Protein AF-A0A350P572-F1 (afdb_monomer_lite)

Structure (mmCIF, N/CA/C/O backbone):
data_AF-A0A350P572-F1
#
_entry.id   AF-A0A350P572-F1
#
loop_
_atom_site.group_PDB
_atom_site.id
_atom_site.type_symbol
_atom_site.label_atom_id
_atom_site.label_alt_id
_atom_site.label_comp_id
_atom_site.label_asym_id
_atom_site.label_entity_id
_atom_site.label_seq_id
_atom_site.pdbx_PDB_ins_code
_atom_site.Cartn_x
_atom_site.Cartn_y
_atom_site.Cartn_z
_atom_site.occupancy
_atom_site.B_iso_or_equiv
_atom_site.auth_seq_id
_atom_site.auth_comp_id
_atom_site.auth_asym_id
_atom_site.auth_atom_id
_atom_site.pdbx_PDB_model_num
ATOM 1 N N . LYS A 1 1 ? 19.327 -10.310 -10.849 1.00 63.66 1 LYS A N 1
ATOM 2 C CA . LYS A 1 1 ? 18.518 -9.288 -11.547 1.00 63.66 1 LYS A CA 1
ATOM 3 C C . LYS A 1 1 ? 19.447 -8.202 -12.067 1.00 63.66 1 LYS A C 1
ATOM 5 O O . LYS A 1 1 ? 20.469 -7.978 -11.425 1.00 63.66 1 LYS A O 1
ATOM 10 N N . THR A 1 2 ? 19.149 -7.600 -13.216 1.00 81.62 2 THR A N 1
ATOM 11 C CA . THR A 1 2 ? 20.038 -6.652 -13.920 1.00 81.62 2 THR A CA 1
ATOM 12 C C . THR A 1 2 ? 19.463 -5.232 -13.947 1.00 81.62 2 THR A C 1
ATOM 14 O O . THR A 1 2 ? 18.256 -5.050 -13.807 1.00 81.62 2 THR A O 1
ATOM 17 N N . ILE A 1 3 ? 20.316 -4.228 -14.179 1.00 83.69 3 ILE A N 1
ATOM 18 C CA . ILE A 1 3 ? 19.910 -2.818 -14.359 1.00 83.69 3 ILE A CA 1
ATOM 19 C C . ILE A 1 3 ? 18.863 -2.681 -15.480 1.00 83.69 3 ILE A C 1
ATOM 21 O O . ILE A 1 3 ? 17.874 -1.977 -15.323 1.00 83.69 3 ILE A O 1
ATOM 25 N N . TRP A 1 4 ? 19.006 -3.446 -16.565 1.00 87.56 4 TRP A N 1
ATOM 26 C CA . TRP A 1 4 ? 18.039 -3.479 -17.668 1.00 87.56 4 TRP A CA 1
ATOM 27 C C . TRP A 1 4 ? 16.635 -3.937 -17.249 1.00 87.56 4 TRP A C 1
ATOM 29 O O . TRP A 1 4 ? 15.633 -3.500 -17.816 1.00 87.56 4 TRP A O 1
ATOM 39 N N . GLU A 1 5 ? 16.533 -4.844 -16.274 1.00 90.25 5 GLU A N 1
ATOM 40 C CA . GLU A 1 5 ? 15.234 -5.267 -15.745 1.00 90.25 5 GLU A CA 1
ATOM 41 C C . GLU A 1 5 ? 14.584 -4.172 -14.903 1.00 90.25 5 GLU A C 1
ATOM 43 O O . GLU A 1 5 ? 13.375 -3.962 -15.006 1.00 90.25 5 GLU A O 1
ATOM 48 N N . GLU A 1 6 ? 15.385 -3.455 -14.118 1.00 89.44 6 GLU A N 1
ATOM 49 C CA . GLU A 1 6 ? 14.930 -2.306 -13.342 1.00 89.44 6 GLU A CA 1
ATOM 50 C C . GLU A 1 6 ? 14.457 -1.167 -14.260 1.00 89.44 6 GLU A C 1
ATOM 52 O O . GLU A 1 6 ? 13.348 -0.662 -14.085 1.00 89.44 6 GLU A O 1
ATOM 57 N N . GLU A 1 7 ? 15.218 -0.825 -15.302 1.00 92.12 7 GLU A N 1
ATOM 58 C CA . GLU A 1 7 ? 14.829 0.193 -16.288 1.00 92.12 7 GLU A CA 1
ATOM 59 C C . GLU A 1 7 ? 13.530 -0.166 -17.016 1.00 92.12 7 GLU A C 1
ATOM 61 O O . GLU A 1 7 ? 12.630 0.668 -17.146 1.00 92.12 7 GLU A O 1
ATOM 66 N N . ALA A 1 8 ? 13.390 -1.421 -17.451 1.00 94.38 8 ALA A N 1
ATOM 67 C CA . ALA A 1 8 ? 12.166 -1.895 -18.088 1.00 94.38 8 ALA A CA 1
ATOM 68 C C . ALA A 1 8 ? 10.963 -1.848 -17.129 1.00 94.38 8 ALA A C 1
ATOM 70 O O . ALA A 1 8 ? 9.860 -1.490 -17.547 1.00 94.38 8 ALA A O 1
ATOM 71 N N . SER A 1 9 ? 11.163 -2.166 -15.844 1.00 94.81 9 SER A N 1
ATOM 72 C CA . SER A 1 9 ? 10.129 -2.001 -14.816 1.00 94.81 9 SER A CA 1
ATOM 73 C C . SER A 1 9 ? 9.715 -0.535 -14.683 1.00 94.81 9 SER A C 1
ATOM 75 O O . SER A 1 9 ? 8.524 -0.236 -14.764 1.00 94.81 9 SER A O 1
ATOM 77 N N . VAL A 1 10 ? 10.673 0.391 -14.575 1.00 94.38 10 VAL A N 1
ATOM 78 C CA . VAL A 1 10 ? 10.396 1.835 -14.488 1.00 94.38 10 VAL A CA 1
ATOM 79 C C . VAL A 1 10 ? 9.653 2.336 -15.731 1.00 94.38 10 VAL A C 1
ATOM 81 O O . VAL A 1 10 ? 8.707 3.118 -15.612 1.00 94.38 10 VAL A O 1
ATOM 84 N N . ALA A 1 11 ? 10.022 1.871 -16.926 1.00 96.31 11 ALA A N 1
ATOM 85 C CA . ALA A 1 11 ? 9.324 2.223 -18.159 1.00 96.31 11 ALA A CA 1
ATOM 86 C C . ALA A 1 11 ? 7.861 1.749 -18.143 1.00 96.31 11 ALA A C 1
ATOM 88 O O . ALA A 1 11 ? 6.957 2.538 -18.427 1.00 96.31 11 ALA A O 1
ATOM 89 N N . TYR A 1 12 ? 7.602 0.496 -17.751 1.00 98.12 12 TYR A N 1
ATOM 90 C CA . TYR A 1 12 ? 6.236 -0.013 -17.617 1.00 98.12 12 TYR A CA 1
ATOM 91 C C . TYR A 1 12 ? 5.424 0.744 -16.564 1.00 98.12 12 TYR A C 1
ATOM 93 O O . TYR A 1 12 ? 4.271 1.080 -16.830 1.00 98.12 12 TYR A O 1
ATOM 101 N N . LEU A 1 13 ? 6.024 1.077 -15.418 1.00 97.81 13 LEU A N 1
ATOM 102 C CA . LEU A 1 13 ? 5.382 1.888 -14.384 1.00 97.81 13 LEU A CA 1
ATOM 103 C C . LEU A 1 13 ? 4.954 3.261 -14.922 1.00 97.81 13 LEU A C 1
ATOM 105 O O . LEU A 1 13 ? 3.828 3.699 -14.692 1.00 97.81 13 LEU A O 1
ATOM 109 N N . ARG A 1 14 ? 5.821 3.933 -15.689 1.00 97.56 14 ARG A N 1
ATOM 110 C CA . ARG A 1 14 ? 5.496 5.230 -16.305 1.00 97.56 14 ARG A CA 1
ATOM 111 C C . ARG A 1 14 ? 4.334 5.116 -17.288 1.00 97.56 14 ARG A C 1
ATOM 113 O O . ARG A 1 14 ? 3.427 5.942 -17.248 1.00 97.56 14 ARG A O 1
ATOM 120 N N . VAL A 1 15 ? 4.323 4.079 -18.127 1.00 98.50 15 VAL A N 1
ATOM 121 C CA . VAL A 1 15 ? 3.204 3.819 -19.048 1.00 98.50 15 VAL A CA 1
ATOM 122 C C . VAL A 1 15 ? 1.904 3.572 -18.277 1.00 98.50 15 VAL A C 1
ATOM 124 O O . VAL A 1 15 ? 0.868 4.128 -18.641 1.00 98.50 15 VAL A O 1
ATOM 127 N N . ALA A 1 16 ? 1.953 2.798 -17.191 1.00 98.50 16 ALA A N 1
ATOM 128 C CA . ALA A 1 16 ? 0.794 2.553 -16.339 1.00 98.50 16 ALA A CA 1
ATOM 129 C C . ALA A 1 16 ? 0.226 3.859 -15.760 1.00 98.50 16 ALA A C 1
ATOM 131 O O . ALA A 1 16 ? -0.967 4.126 -15.902 1.00 98.50 16 ALA A O 1
ATOM 132 N N . ARG A 1 17 ? 1.090 4.720 -15.206 1.00 98.25 17 ARG A N 1
ATOM 133 C CA . ARG A 1 17 ? 0.708 6.031 -14.654 1.00 98.25 17 ARG A CA 1
ATOM 134 C C . ARG A 1 17 ? 0.105 6.972 -15.703 1.00 98.25 17 ARG A C 1
ATOM 136 O O . ARG A 1 17 ? -0.838 7.695 -15.391 1.00 98.25 17 ARG A O 1
ATOM 143 N N . ILE A 1 18 ? 0.588 6.938 -16.950 1.00 98.56 18 ILE A N 1
ATOM 144 C CA . ILE A 1 18 ? -0.001 7.704 -18.065 1.00 98.56 18 ILE A CA 1
ATOM 145 C C . ILE A 1 18 ? -1.416 7.206 -18.387 1.00 98.56 18 ILE A C 1
ATOM 147 O O . ILE A 1 18 ? -2.332 8.010 -18.531 1.00 98.56 18 ILE A O 1
ATOM 151 N N . TYR A 1 19 ? -1.634 5.892 -18.471 1.00 98.62 19 TYR A N 1
ATOM 152 C CA . TYR A 1 19 ? -2.986 5.369 -18.686 1.00 98.62 19 TYR A CA 1
ATOM 153 C C . TYR A 1 19 ? -3.920 5.676 -17.509 1.00 98.62 19 TYR A C 1
ATOM 155 O O . TYR A 1 19 ? -5.077 6.041 -17.722 1.00 98.62 19 TYR A O 1
ATOM 163 N N . ALA A 1 20 ? -3.416 5.600 -16.275 1.00 97.81 20 ALA A N 1
ATOM 164 C CA . ALA A 1 20 ? -4.178 5.950 -15.082 1.00 97.81 20 ALA A CA 1
ATOM 165 C C . ALA A 1 20 ? -4.595 7.432 -15.078 1.00 97.81 20 ALA A C 1
ATOM 167 O O . ALA A 1 20 ? -5.748 7.736 -14.770 1.00 97.81 20 ALA A O 1
ATOM 168 N N . SER A 1 21 ? -3.714 8.355 -15.487 1.00 97.19 21 SER A N 1
ATOM 169 C CA . SER A 1 21 ? -4.049 9.787 -15.579 1.00 97.19 21 SER A CA 1
ATOM 170 C C . SER A 1 21 ? -5.099 10.089 -16.655 1.00 97.19 21 SER A C 1
ATOM 172 O O . SER A 1 21 ? -5.878 11.031 -16.518 1.00 97.19 21 SER A O 1
ATOM 174 N N . GLN A 1 22 ? -5.194 9.237 -17.678 1.00 97.69 22 GLN A N 1
ATOM 175 C CA . GLN A 1 22 ? -6.246 9.258 -18.699 1.00 97.69 22 GLN A CA 1
ATOM 176 C C . GLN A 1 22 ? -7.540 8.555 -18.257 1.00 97.69 22 GLN A C 1
ATOM 178 O O . GLN A 1 22 ? -8.448 8.381 -19.069 1.00 97.69 22 GLN A O 1
ATOM 183 N N . LYS A 1 23 ? -7.634 8.125 -16.990 1.00 95.75 23 LYS A N 1
ATOM 184 C CA . LYS A 1 23 ? -8.745 7.325 -16.446 1.00 95.75 23 LYS A CA 1
ATOM 185 C C . LYS A 1 23 ? -8.954 5.987 -17.172 1.00 95.75 23 LYS A C 1
ATOM 187 O O . LYS A 1 23 ? -10.031 5.406 -17.096 1.00 95.75 23 LYS A O 1
ATOM 192 N N . ASN A 1 24 ? -7.929 5.474 -17.856 1.00 96.81 24 ASN A N 1
ATOM 193 C CA . ASN A 1 24 ? -7.958 4.175 -18.522 1.00 96.81 24 ASN A CA 1
ATOM 194 C C . ASN A 1 24 ? -7.317 3.115 -17.620 1.00 96.81 24 ASN A C 1
ATOM 196 O O . ASN A 1 24 ? -6.168 2.708 -17.822 1.00 96.81 24 ASN A O 1
ATOM 200 N N . PHE A 1 25 ? -8.047 2.711 -16.580 1.00 95.38 25 PHE A N 1
ATOM 201 C CA . PHE A 1 25 ? -7.476 1.836 -15.563 1.00 95.38 25 PHE A CA 1
ATOM 202 C C . PHE A 1 25 ? -7.227 0.408 -16.064 1.00 95.38 25 PHE A C 1
ATOM 204 O O . PHE A 1 25 ? -6.222 -0.177 -15.684 1.00 95.38 25 PHE A O 1
ATOM 211 N N . ASP A 1 26 ? -8.026 -0.119 -16.993 1.00 95.50 26 ASP A N 1
ATOM 212 C CA . ASP A 1 26 ? -7.815 -1.467 -17.550 1.00 95.50 26 ASP A CA 1
ATOM 213 C C . ASP A 1 26 ? -6.433 -1.610 -18.208 1.00 95.50 26 ASP A C 1
ATOM 215 O O . ASP A 1 26 ? -5.688 -2.576 -17.984 1.00 95.50 26 ASP A O 1
ATOM 219 N N . LYS A 1 27 ? -6.038 -0.598 -18.993 1.00 97.56 27 LYS A N 1
ATOM 220 C CA . LYS A 1 27 ? -4.688 -0.547 -19.561 1.00 97.56 27 LYS A CA 1
ATOM 221 C C . LYS A 1 27 ? -3.645 -0.293 -18.480 1.00 97.56 27 LYS A C 1
ATOM 223 O O . LYS A 1 27 ? -2.606 -0.952 -18.497 1.00 97.56 27 LYS A O 1
ATOM 228 N N . ALA A 1 28 ? -3.906 0.616 -17.540 1.00 98.38 28 ALA A N 1
ATOM 229 C CA . ALA A 1 28 ? -2.977 0.896 -16.447 1.00 98.38 28 ALA A CA 1
ATOM 230 C C . ALA A 1 28 ? -2.650 -0.373 -15.644 1.00 98.38 28 ALA A C 1
ATOM 232 O O . ALA A 1 28 ? -1.477 -0.703 -15.482 1.00 98.38 28 ALA A O 1
ATOM 233 N N . LEU A 1 29 ? -3.671 -1.138 -15.248 1.00 98.12 29 LEU A N 1
ATOM 234 C CA . LEU A 1 29 ? -3.575 -2.404 -14.524 1.00 98.12 29 LEU A CA 1
ATOM 235 C C . LEU A 1 29 ? -2.660 -3.399 -15.243 1.00 98.12 29 LEU A C 1
ATOM 237 O O . LEU A 1 29 ? -1.759 -3.973 -14.631 1.00 98.12 29 LEU A O 1
ATOM 241 N N . THR A 1 30 ? -2.828 -3.545 -16.561 1.00 98.31 30 THR A N 1
ATOM 242 C CA . THR A 1 30 ? -1.966 -4.408 -17.382 1.00 98.31 30 THR A CA 1
ATOM 243 C C . THR A 1 30 ? -0.493 -4.007 -17.263 1.00 98.31 30 THR A C 1
ATOM 245 O O . THR A 1 30 ? 0.383 -4.860 -17.107 1.00 98.31 30 THR A O 1
ATOM 248 N N . TYR A 1 31 ? -0.193 -2.710 -17.332 1.00 98.56 31 TYR A N 1
ATOM 249 C CA . TYR A 1 31 ? 1.182 -2.217 -17.268 1.00 98.56 31 TYR A CA 1
ATOM 250 C C . TYR A 1 31 ? 1.762 -2.201 -15.849 1.00 98.56 31 TYR A C 1
ATOM 252 O O . TYR A 1 31 ? 2.957 -2.459 -15.696 1.00 98.56 31 TYR A O 1
ATOM 260 N N . TYR A 1 32 ? 0.940 -2.006 -14.815 1.00 98.56 32 TYR A N 1
ATOM 261 C CA . TYR A 1 32 ? 1.363 -2.176 -13.425 1.00 98.56 32 TYR A CA 1
ATOM 262 C C . TYR A 1 32 ? 1.849 -3.605 -13.169 1.00 98.56 32 TYR A C 1
ATOM 264 O O . TYR A 1 32 ? 2.960 -3.796 -12.670 1.00 98.56 32 TYR A O 1
ATOM 272 N N . TRP A 1 33 ? 1.095 -4.614 -13.613 1.00 98.31 33 TRP A N 1
ATOM 273 C CA . TRP A 1 33 ? 1.527 -6.008 -13.494 1.00 98.31 33 TRP A CA 1
ATOM 274 C C . TRP A 1 33 ? 2.747 -6.333 -14.356 1.00 98.31 33 TRP A C 1
ATOM 276 O O . TRP A 1 33 ? 3.631 -7.054 -13.898 1.00 98.31 33 TRP A O 1
ATOM 286 N N . LYS A 1 34 ? 2.871 -5.763 -15.566 1.00 98.25 34 LYS A N 1
ATOM 287 C CA . LYS A 1 34 ? 4.110 -5.887 -16.361 1.00 98.25 34 LYS A CA 1
ATOM 288 C C . LYS A 1 34 ? 5.322 -5.310 -15.629 1.00 98.25 34 LYS A C 1
ATOM 290 O O . LYS A 1 34 ? 6.378 -5.934 -15.655 1.00 98.25 34 LYS A O 1
ATOM 295 N N . SER A 1 35 ? 5.173 -4.161 -14.966 1.00 97.06 35 SER A N 1
ATOM 296 C CA . SER A 1 35 ? 6.237 -3.568 -14.150 1.00 97.06 35 SER A CA 1
ATOM 297 C C . SER A 1 35 ? 6.635 -4.497 -13.007 1.00 97.06 35 SER A C 1
ATOM 299 O O . SER A 1 35 ? 7.804 -4.867 -12.901 1.00 97.06 35 SER A O 1
ATOM 301 N N . TYR A 1 36 ? 5.665 -4.922 -12.192 1.00 96.38 36 TYR A N 1
ATOM 302 C CA . TYR A 1 36 ? 5.926 -5.799 -11.053 1.00 96.38 36 TYR A CA 1
ATOM 303 C C . TYR A 1 36 ? 6.570 -7.121 -11.485 1.00 96.38 36 TYR A C 1
ATOM 305 O O . TYR A 1 36 ? 7.607 -7.500 -10.954 1.00 96.38 36 TYR A O 1
ATOM 313 N N . ASN A 1 37 ? 6.034 -7.783 -12.512 1.00 95.88 37 ASN A N 1
ATOM 314 C CA . ASN A 1 37 ? 6.585 -9.045 -13.009 1.00 95.88 37 ASN A CA 1
ATOM 315 C C . ASN A 1 37 ? 8.002 -8.885 -13.567 1.00 95.88 37 ASN A C 1
ATOM 317 O O . ASN A 1 37 ? 8.797 -9.822 -13.508 1.00 95.88 37 ASN A O 1
ATOM 321 N N . LYS A 1 38 ? 8.337 -7.702 -14.100 1.00 95.31 38 LYS A N 1
ATOM 322 C CA . LYS A 1 38 ? 9.680 -7.421 -14.603 1.00 95.31 38 LYS A CA 1
ATOM 323 C C . LYS A 1 38 ? 10.691 -7.259 -13.470 1.00 95.31 38 LYS A C 1
ATOM 325 O O . LYS A 1 38 ? 11.809 -7.756 -13.596 1.00 95.31 38 LYS A O 1
ATOM 330 N N . TYR A 1 39 ? 10.307 -6.619 -12.363 1.00 92.25 39 TYR A N 1
ATOM 331 C CA . TYR A 1 39 ? 11.169 -6.474 -11.190 1.00 92.25 39 TYR A CA 1
ATOM 332 C C . TYR A 1 39 ? 10.398 -6.636 -9.861 1.00 92.25 39 TYR A C 1
ATOM 334 O O . TYR A 1 39 ? 10.165 -5.658 -9.157 1.00 92.25 39 TYR A O 1
ATOM 342 N N . PRO A 1 40 ? 10.096 -7.879 -9.420 1.00 91.94 40 PRO A N 1
ATOM 343 C CA . PRO A 1 40 ? 9.180 -8.123 -8.286 1.00 91.94 40 PRO A CA 1
ATOM 344 C C . PRO A 1 40 ? 9.602 -7.597 -6.905 1.00 91.94 40 PRO A C 1
ATOM 346 O O . PRO A 1 40 ? 8.829 -7.634 -5.956 1.00 91.94 40 PRO A O 1
ATOM 349 N N . SER A 1 41 ? 10.849 -7.149 -6.755 1.00 89.88 41 SER A N 1
ATOM 350 C CA . SER A 1 41 ? 11.331 -6.534 -5.510 1.00 89.88 41 SER A CA 1
ATOM 351 C C . SER A 1 41 ? 11.004 -5.042 -5.436 1.00 89.88 41 SER A C 1
ATOM 353 O O . SER A 1 41 ? 11.168 -4.457 -4.374 1.00 89.88 41 SER A O 1
ATOM 355 N N . ARG A 1 42 ? 10.537 -4.443 -6.540 1.00 90.81 42 ARG A N 1
ATOM 356 C CA . ARG A 1 42 ? 10.144 -3.041 -6.641 1.00 90.81 42 ARG A CA 1
ATOM 357 C C . ARG A 1 42 ? 8.622 -2.922 -6.575 1.00 90.81 42 ARG A C 1
ATOM 359 O O . ARG A 1 42 ? 7.895 -3.442 -7.419 1.00 90.81 42 ARG A O 1
ATOM 366 N N . GLY A 1 43 ? 8.167 -2.257 -5.530 1.00 94.75 43 GLY A N 1
ATOM 367 C CA . GLY A 1 43 ? 6.791 -2.174 -5.081 1.00 94.75 43 GLY A CA 1
ATOM 368 C C . GLY A 1 43 ? 5.984 -0.977 -5.584 1.00 94.75 43 GLY A C 1
ATOM 369 O O . GLY A 1 43 ? 4.775 -0.982 -5.401 1.00 94.75 43 GLY A O 1
ATOM 370 N N . GLU A 1 44 ? 6.573 0.020 -6.250 1.00 96.38 44 GLU A N 1
ATOM 371 C CA . GLU A 1 44 ? 5.867 1.240 -6.692 1.00 96.38 44 GLU A CA 1
ATOM 372 C C . GLU A 1 44 ? 4.608 0.930 -7.518 1.00 96.38 44 GLU A C 1
ATOM 374 O O . GLU A 1 44 ? 3.560 1.538 -7.323 1.00 96.38 44 GLU A O 1
ATOM 379 N N . ALA A 1 45 ? 4.682 -0.068 -8.405 1.00 97.50 45 ALA A N 1
ATOM 380 C CA . ALA A 1 45 ? 3.526 -0.500 -9.189 1.00 97.50 45 ALA A CA 1
ATOM 381 C C . ALA A 1 45 ? 2.411 -1.097 -8.316 1.00 97.50 45 ALA A C 1
ATOM 383 O O . ALA A 1 45 ? 1.235 -0.861 -8.575 1.00 97.50 45 ALA A O 1
ATOM 384 N N . LEU A 1 46 ? 2.770 -1.854 -7.276 1.00 98.44 46 LEU A N 1
ATOM 385 C CA . LEU A 1 46 ? 1.800 -2.390 -6.323 1.00 98.44 46 LEU A CA 1
ATOM 386 C C . LEU A 1 46 ? 1.231 -1.286 -5.430 1.00 98.44 46 LEU A C 1
ATOM 388 O O . LEU A 1 46 ? 0.055 -1.333 -5.094 1.00 98.44 46 LEU A O 1
ATOM 392 N N . PHE A 1 47 ? 2.028 -0.281 -5.072 1.00 98.44 47 PHE A N 1
ATOM 393 C CA . PHE A 1 47 ? 1.559 0.850 -4.278 1.00 98.44 47 PHE A CA 1
ATOM 394 C C . PHE A 1 47 ? 0.493 1.660 -5.022 1.00 98.44 47 PHE A C 1
ATOM 396 O O . PHE A 1 47 ? -0.565 1.945 -4.463 1.00 98.44 47 PHE A O 1
ATOM 403 N N . ASP A 1 48 ? 0.728 1.967 -6.299 1.00 98.44 48 ASP A N 1
ATOM 404 C CA . ASP A 1 48 ? -0.259 2.646 -7.139 1.00 98.44 48 ASP A CA 1
ATOM 405 C C . ASP A 1 48 ? -1.565 1.827 -7.256 1.00 98.44 48 ASP A C 1
ATOM 407 O O . ASP A 1 48 ? -2.660 2.391 -7.191 1.00 98.44 48 ASP A O 1
ATOM 411 N N . LEU A 1 49 ? -1.462 0.495 -7.379 1.00 98.62 49 LEU A N 1
ATOM 412 C CA . LEU A 1 49 ? -2.617 -0.411 -7.387 1.00 98.62 49 LEU A CA 1
ATOM 413 C C . LEU A 1 49 ? -3.359 -0.425 -6.042 1.00 98.62 49 LEU A C 1
ATOM 415 O O . LEU A 1 49 ? -4.582 -0.309 -6.027 1.00 98.62 49 LEU A O 1
ATOM 419 N N . LEU A 1 50 ? -2.643 -0.527 -4.919 1.00 98.75 50 LEU A N 1
ATOM 420 C CA . LEU A 1 50 ? -3.212 -0.450 -3.569 1.00 98.75 50 LEU A CA 1
ATOM 421 C C . LEU A 1 50 ? -3.991 0.858 -3.386 1.00 98.75 50 LEU A C 1
ATOM 423 O O . LEU A 1 50 ? -5.156 0.837 -2.986 1.00 98.75 50 LEU A O 1
ATOM 427 N N . HIS A 1 51 ? -3.373 1.986 -3.738 1.00 98.38 51 HIS A N 1
ATOM 428 C CA . HIS A 1 51 ? -3.995 3.302 -3.642 1.00 98.38 51 HIS A CA 1
ATOM 429 C C . HIS A 1 51 ? -5.257 3.408 -4.510 1.00 98.38 51 HIS A C 1
ATOM 431 O O . HIS A 1 51 ? -6.264 3.978 -4.080 1.00 98.38 51 HIS A O 1
ATOM 437 N N . HIS A 1 52 ? -5.224 2.845 -5.723 1.00 97.94 52 HIS A N 1
ATOM 438 C CA . HIS A 1 52 ? -6.395 2.780 -6.591 1.00 97.94 52 HIS A CA 1
ATOM 439 C C . HIS A 1 52 ? -7.525 1.967 -5.953 1.00 97.94 52 HIS A C 1
ATOM 441 O O . HIS A 1 52 ? -8.625 2.493 -5.791 1.00 97.94 52 HIS A O 1
ATOM 447 N N . TYR A 1 53 ? -7.256 0.722 -5.548 1.00 98.50 53 TYR A N 1
ATOM 448 C CA . TYR A 1 53 ? -8.272 -0.153 -4.966 1.00 98.50 53 TYR A CA 1
ATOM 449 C C . TYR A 1 53 ? -8.876 0.438 -3.692 1.00 98.50 53 TYR A C 1
ATOM 451 O O . TYR A 1 53 ? -10.096 0.423 -3.531 1.00 98.50 53 TYR A O 1
ATOM 459 N N . ARG A 1 54 ? -8.063 1.063 -2.831 1.00 98.38 54 ARG A N 1
ATOM 460 C CA . ARG A 1 54 ? -8.570 1.786 -1.659 1.00 98.38 54 ARG A CA 1
ATOM 461 C C . ARG A 1 54 ? -9.528 2.910 -2.059 1.00 98.38 54 ARG A C 1
ATOM 463 O O . ARG A 1 54 ? -10.589 3.048 -1.454 1.00 98.38 54 ARG A O 1
ATOM 470 N N . LYS A 1 55 ? -9.173 3.727 -3.058 1.00 97.88 55 LYS A N 1
ATOM 471 C CA . LYS A 1 55 ? -10.032 4.824 -3.540 1.00 97.88 55 LYS A CA 1
ATOM 472 C C . LYS A 1 55 ? -11.306 4.335 -4.230 1.00 97.88 55 LYS A C 1
ATOM 474 O O . LYS A 1 55 ? -12.308 5.038 -4.174 1.00 97.88 55 LYS A O 1
ATOM 479 N N . ALA A 1 56 ? -11.268 3.161 -4.854 1.00 97.31 56 ALA A N 1
ATOM 480 C CA . ALA A 1 56 ? -12.424 2.519 -5.475 1.00 97.31 56 ALA A CA 1
ATOM 481 C C . ALA A 1 56 ? -13.347 1.809 -4.463 1.00 97.31 56 ALA A C 1
ATOM 483 O O . ALA A 1 56 ? -14.430 1.369 -4.835 1.00 97.31 56 ALA A O 1
ATOM 484 N N . GLY A 1 57 ? -12.941 1.690 -3.192 1.00 98.06 57 GLY A N 1
ATOM 485 C CA . GLY A 1 57 ? -13.670 0.910 -2.185 1.00 98.06 57 GLY A CA 1
ATOM 486 C C . GLY A 1 57 ? -13.484 -0.606 -2.323 1.00 98.06 57 GLY A C 1
ATOM 487 O O . GLY A 1 57 ? -14.151 -1.385 -1.647 1.00 98.06 57 GLY A O 1
ATOM 488 N N . GLU A 1 58 ? -12.558 -1.052 -3.172 1.00 98.44 58 GLU A N 1
ATOM 489 C CA . GLU A 1 58 ? -12.237 -2.462 -3.399 1.00 98.44 58 GLU A CA 1
ATOM 490 C C . GLU A 1 58 ? -11.222 -2.968 -2.364 1.00 98.44 58 GLU A C 1
ATOM 492 O O . GLU A 1 58 ? -10.108 -3.394 -2.678 1.00 98.44 58 GLU A O 1
ATOM 497 N N . TYR A 1 59 ? -11.590 -2.900 -1.086 1.00 98.69 59 TYR A N 1
ATOM 498 C CA . TYR A 1 59 ? -10.645 -3.087 0.018 1.00 98.69 59 TYR A CA 1
ATOM 499 C C . TYR A 1 59 ? -9.999 -4.478 0.060 1.00 98.69 59 TYR A C 1
ATOM 501 O O . TYR A 1 59 ? -8.822 -4.581 0.390 1.00 98.69 59 TYR A O 1
ATOM 509 N N . ASN A 1 60 ? -10.709 -5.542 -0.335 1.00 98.69 60 ASN A N 1
ATOM 510 C CA . ASN A 1 60 ? -10.132 -6.892 -0.420 1.00 98.69 60 ASN A CA 1
ATOM 511 C C . ASN A 1 60 ? -9.009 -6.980 -1.470 1.00 98.69 60 ASN A C 1
ATOM 513 O O . ASN A 1 60 ? -7.949 -7.546 -1.192 1.00 98.69 60 ASN A O 1
ATOM 517 N N . SER A 1 61 ? -9.206 -6.376 -2.647 1.00 98.56 61 SER A N 1
ATOM 518 C CA . SER A 1 61 ? -8.172 -6.260 -3.685 1.00 98.56 61 SER A CA 1
ATOM 519 C C . SER A 1 61 ? -6.987 -5.432 -3.180 1.00 98.56 61 SER A C 1
ATOM 521 O O . SER A 1 61 ? -5.831 -5.822 -3.358 1.00 98.56 61 SER A O 1
ATOM 523 N N . GLY A 1 62 ? -7.276 -4.328 -2.479 1.00 98.75 62 GLY A N 1
ATOM 524 C CA . GLY A 1 62 ? -6.275 -3.497 -1.812 1.00 98.75 62 GLY A CA 1
ATOM 525 C C . GLY A 1 62 ? -5.428 -4.292 -0.818 1.00 98.75 62 GLY A C 1
ATOM 526 O O . GLY A 1 62 ? -4.203 -4.265 -0.903 1.00 98.75 62 GLY A O 1
ATOM 527 N N . VAL A 1 63 ? -6.056 -5.079 0.060 1.00 98.81 63 VAL A N 1
ATOM 528 C CA . VAL A 1 63 ? -5.357 -5.953 1.014 1.00 98.81 63 VAL A CA 1
ATOM 529 C C . VAL A 1 63 ? -4.439 -6.942 0.299 1.00 98.81 63 VAL A C 1
ATOM 531 O O . VAL A 1 63 ? -3.267 -7.046 0.661 1.00 98.81 63 VAL A O 1
ATOM 534 N N . ALA A 1 64 ? -4.932 -7.637 -0.729 1.00 98.56 64 ALA A N 1
ATOM 535 C CA . ALA A 1 64 ? -4.138 -8.628 -1.454 1.00 98.56 64 ALA A CA 1
ATOM 536 C C . ALA A 1 64 ? -2.869 -8.012 -2.070 1.00 98.56 64 ALA A C 1
ATOM 538 O O . ALA A 1 64 ? -1.772 -8.560 -1.938 1.00 98.56 64 ALA A O 1
ATOM 539 N N . VAL A 1 65 ? -3.000 -6.842 -2.701 1.00 98.44 65 VAL A N 1
ATOM 540 C CA . VAL A 1 65 ? -1.868 -6.123 -3.301 1.00 98.44 65 VAL A CA 1
ATOM 541 C C . VAL A 1 65 ? -0.938 -5.535 -2.238 1.00 98.44 65 VAL A C 1
ATOM 543 O O . VAL A 1 65 ? 0.280 -5.640 -2.372 1.00 98.44 65 VAL A O 1
ATOM 546 N N . GLY A 1 66 ? -1.477 -4.958 -1.163 1.00 98.31 66 GLY A N 1
ATOM 547 C CA . GLY A 1 66 ? -0.679 -4.390 -0.078 1.00 98.31 66 GLY A CA 1
ATOM 548 C C . GLY A 1 66 ? 0.158 -5.441 0.657 1.00 98.31 66 GLY A C 1
ATOM 549 O O . GLY A 1 66 ? 1.327 -5.206 0.948 1.00 98.31 66 GLY A O 1
ATOM 550 N N . GLN A 1 67 ? -0.383 -6.641 0.877 1.00 98.00 67 GLN A N 1
ATOM 551 C CA . GLN A 1 67 ? 0.376 -7.760 1.446 1.00 98.00 67 GLN A CA 1
ATOM 552 C C . GLN A 1 67 ? 1.493 -8.252 0.517 1.00 98.00 67 GLN A C 1
ATOM 554 O O . GLN A 1 67 ? 2.533 -8.720 0.984 1.00 98.00 67 GLN A O 1
ATOM 559 N N . LEU A 1 68 ? 1.295 -8.162 -0.801 1.00 97.25 68 LEU A N 1
ATOM 560 C CA . LEU A 1 68 ? 2.351 -8.448 -1.769 1.00 97.25 68 LEU A CA 1
ATOM 561 C C . LEU A 1 68 ? 3.445 -7.372 -1.718 1.00 97.25 68 LEU A C 1
ATOM 563 O O . LEU A 1 68 ? 4.629 -7.706 -1.721 1.00 97.25 68 LEU A O 1
ATOM 567 N N . LEU A 1 69 ? 3.048 -6.104 -1.596 1.00 96.94 69 LEU A N 1
ATOM 568 C CA . LEU A 1 69 ? 3.944 -4.957 -1.469 1.00 96.94 69 LEU A CA 1
ATOM 569 C C . LEU A 1 69 ? 4.807 -5.016 -0.202 1.00 96.94 69 LEU A C 1
ATOM 571 O O . LEU A 1 69 ? 5.995 -4.723 -0.272 1.00 96.94 69 LEU A O 1
ATOM 575 N N . GLN A 1 70 ? 4.271 -5.479 0.929 1.00 95.25 70 GLN A N 1
ATOM 576 C CA . GLN A 1 70 ? 5.055 -5.658 2.162 1.00 95.25 70 GLN A CA 1
ATOM 577 C C . GLN A 1 70 ? 6.208 -6.670 2.030 1.00 95.25 70 GLN A C 1
ATOM 579 O O . GLN A 1 70 ? 7.113 -6.679 2.860 1.00 95.25 70 GLN A O 1
ATOM 584 N N . LYS A 1 71 ? 6.201 -7.516 0.992 1.00 93.44 71 LYS A N 1
ATOM 585 C CA . LYS A 1 71 ? 7.288 -8.463 0.690 1.00 93.44 71 LYS A CA 1
ATOM 586 C C . LYS A 1 71 ? 8.347 -7.874 -0.248 1.00 93.44 71 LYS A C 1
ATOM 588 O O . LYS A 1 71 ? 9.348 -8.537 -0.523 1.00 93.44 71 LYS A O 1
ATOM 593 N N . CYS A 1 72 ? 8.119 -6.678 -0.792 1.00 92.06 72 CYS A N 1
ATOM 594 C CA . CYS A 1 72 ? 9.080 -5.990 -1.644 1.00 92.06 72 CYS A CA 1
ATOM 595 C C . CYS A 1 72 ? 10.217 -5.391 -0.806 1.00 92.06 72 CYS A C 1
ATOM 597 O O . CYS A 1 72 ? 10.020 -4.966 0.328 1.00 92.06 72 CYS A O 1
ATOM 599 N N . ASP A 1 73 ? 11.410 -5.337 -1.394 1.00 83.94 73 ASP A N 1
ATOM 600 C CA . ASP A 1 73 ? 12.620 -4.823 -0.753 1.00 83.94 73 ASP A CA 1
ATOM 601 C C . ASP A 1 73 ? 13.326 -3.869 -1.732 1.00 83.94 73 ASP A C 1
ATOM 603 O O . ASP A 1 73 ? 13.950 -4.330 -2.703 1.00 83.94 73 ASP A O 1
ATOM 607 N N . PRO A 1 74 ? 13.215 -2.545 -1.513 1.00 72.88 74 PRO A N 1
ATOM 608 C CA . PRO A 1 74 ? 13.741 -1.542 -2.425 1.00 72.88 74 PRO A CA 1
ATOM 609 C C . PRO A 1 74 ? 15.258 -1.395 -2.350 1.00 72.88 74 PRO A C 1
ATOM 611 O O . PRO A 1 74 ? 15.821 -0.771 -3.245 1.00 72.88 74 PRO A O 1
ATOM 614 N N . GLN A 1 75 ? 15.941 -1.960 -1.342 1.00 70.00 75 GLN A N 1
ATOM 615 C CA . GLN A 1 75 ? 17.400 -1.816 -1.189 1.00 70.00 75 GLN A CA 1
ATOM 616 C C . GLN A 1 75 ? 18.181 -2.426 -2.362 1.00 70.00 75 GLN A C 1
ATOM 618 O O . GLN A 1 75 ? 19.370 -2.173 -2.538 1.00 70.00 75 GLN A O 1
ATOM 623 N N . LYS A 1 76 ? 17.499 -3.212 -3.197 1.00 66.12 76 LYS A N 1
ATOM 624 C CA . LYS A 1 76 ? 18.026 -3.800 -4.429 1.00 66.12 76 LYS A CA 1
ATOM 625 C C . LYS A 1 76 ? 17.868 -2.892 -5.654 1.00 66.12 76 LYS A C 1
ATOM 627 O O . LYS A 1 76 ? 18.222 -3.328 -6.745 1.00 66.12 76 LYS A O 1
ATOM 632 N N . SER A 1 77 ? 17.293 -1.702 -5.512 1.00 63.69 77 SER A N 1
ATOM 633 C CA . SER A 1 77 ? 16.995 -0.772 -6.608 1.00 63.69 77 SER A CA 1
ATOM 634 C C . SER A 1 77 ? 17.937 0.429 -6.548 1.00 63.69 77 SER A C 1
ATOM 636 O O . SER A 1 77 ? 18.108 1.031 -5.489 1.00 63.69 77 SER A O 1
ATOM 638 N N . VAL A 1 78 ? 18.542 0.788 -7.679 1.00 68.69 78 VAL A N 1
ATOM 639 C CA . VAL A 1 78 ? 19.520 1.888 -7.777 1.00 68.69 78 VAL A CA 1
ATOM 640 C C . VAL A 1 78 ? 18.967 3.126 -8.494 1.00 68.69 78 VAL A C 1
ATOM 642 O O . VAL A 1 78 ? 19.618 4.170 -8.491 1.00 68.69 78 VAL A O 1
ATOM 645 N N . LEU A 1 79 ? 17.764 3.052 -9.082 1.00 68.00 79 LEU A N 1
ATOM 646 C CA . LEU A 1 79 ? 17.179 4.128 -9.891 1.00 68.00 79 LEU A CA 1
ATOM 647 C C . LEU A 1 79 ? 15.824 4.620 -9.353 1.00 68.00 79 LEU A C 1
ATOM 649 O O . LEU A 1 79 ? 14.852 3.869 -9.298 1.00 68.00 79 LEU A O 1
ATOM 653 N N . PHE A 1 80 ? 15.724 5.923 -9.060 1.00 73.62 80 PHE A N 1
ATOM 654 C CA . PHE A 1 80 ? 14.464 6.666 -8.839 1.00 73.62 80 PHE A CA 1
ATOM 655 C C . PHE A 1 80 ? 13.484 6.036 -7.829 1.00 73.62 80 PHE A C 1
ATOM 657 O O . PHE A 1 80 ? 12.281 6.011 -8.076 1.00 73.62 80 PHE A O 1
ATOM 664 N N . THR A 1 81 ? 13.981 5.462 -6.734 1.00 84.88 81 THR A N 1
ATOM 665 C CA . THR A 1 81 ? 13.139 4.800 -5.726 1.00 84.88 81 THR A CA 1
ATOM 666 C C . THR A 1 81 ? 12.288 5.809 -4.950 1.00 84.88 81 THR A C 1
ATOM 668 O O . THR A 1 81 ? 12.815 6.758 -4.369 1.00 84.88 81 THR A O 1
ATOM 671 N N . GLU A 1 82 ? 10.979 5.571 -4.890 1.00 92.06 82 GLU A N 1
ATOM 672 C CA . GLU A 1 82 ? 10.025 6.328 -4.061 1.00 92.06 82 GLU A CA 1
ATOM 673 C C . GLU A 1 82 ? 10.035 5.770 -2.627 1.00 92.06 82 GLU A C 1
ATOM 675 O O . GLU A 1 82 ? 9.172 4.988 -2.225 1.00 92.06 82 GLU A O 1
ATOM 680 N N . ASN A 1 83 ? 11.082 6.095 -1.863 1.00 90.75 83 ASN A N 1
ATOM 681 C CA . ASN A 1 83 ? 11.371 5.475 -0.562 1.00 90.75 83 ASN A CA 1
ATOM 682 C C . ASN A 1 83 ? 10.214 5.573 0.445 1.00 90.75 83 ASN A C 1
ATOM 684 O O . ASN A 1 83 ? 9.992 4.648 1.225 1.00 90.75 83 ASN A O 1
ATOM 688 N N . GLU A 1 84 ? 9.447 6.659 0.421 1.00 94.12 84 GLU A N 1
ATOM 689 C CA . GLU A 1 84 ? 8.308 6.880 1.311 1.00 94.12 84 GLU A CA 1
ATOM 690 C C . GLU A 1 84 ? 7.230 5.790 1.205 1.00 94.12 84 GLU A C 1
ATOM 692 O O . GLU A 1 84 ? 6.539 5.516 2.190 1.00 94.12 84 GLU A O 1
ATOM 697 N N . ILE A 1 85 ? 7.121 5.127 0.045 1.00 95.75 85 ILE A N 1
ATOM 698 C CA . ILE A 1 85 ? 6.223 3.984 -0.166 1.00 95.75 85 ILE A CA 1
ATOM 699 C C . ILE A 1 85 ? 6.549 2.870 0.818 1.00 95.75 85 ILE A C 1
ATOM 701 O O . ILE A 1 85 ? 5.651 2.330 1.461 1.00 95.75 85 ILE A O 1
ATOM 705 N N . TYR A 1 86 ? 7.829 2.566 0.971 1.00 93.94 86 TYR A N 1
ATOM 706 C CA . TYR A 1 86 ? 8.314 1.452 1.776 1.00 93.94 86 TYR A CA 1
ATOM 707 C C . TYR A 1 86 ? 8.466 1.811 3.250 1.00 93.94 86 TYR A C 1
ATOM 709 O O . TYR A 1 86 ? 8.402 0.933 4.103 1.00 93.94 86 TYR A O 1
ATOM 717 N N . LEU A 1 87 ? 8.677 3.094 3.547 1.00 93.56 87 LEU A N 1
ATOM 718 C CA . LEU A 1 87 ? 8.892 3.5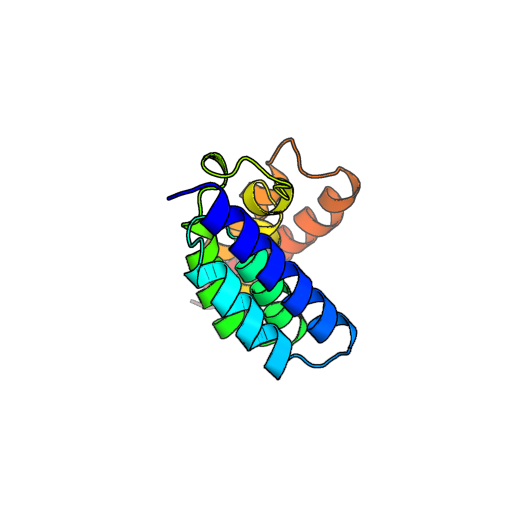61 4.913 1.00 93.56 87 LEU A CA 1
ATOM 719 C C . LEU A 1 87 ? 7.585 3.703 5.694 1.00 93.56 87 LEU A C 1
ATOM 721 O O . LEU A 1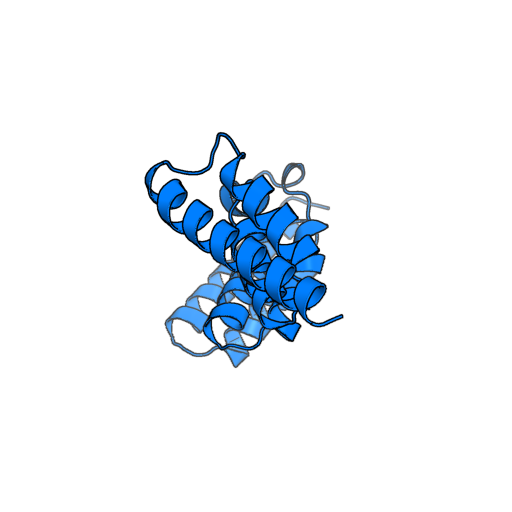 87 ? 7.517 3.261 6.837 1.00 93.56 87 LEU A O 1
ATOM 725 N N . TRP A 1 88 ? 6.554 4.313 5.100 1.00 97.06 88 TR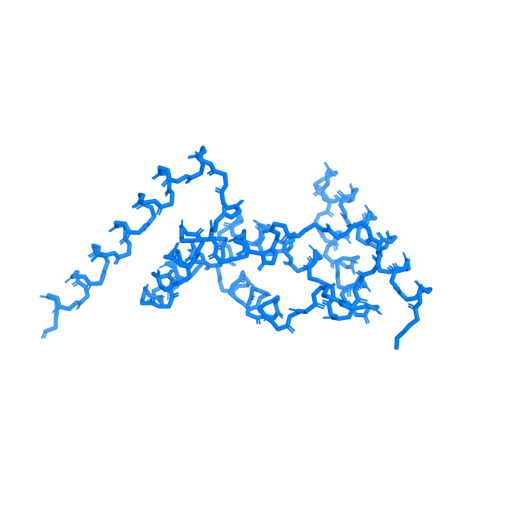P A N 1
ATOM 726 C CA . TRP A 1 88 ? 5.325 4.607 5.845 1.00 97.06 88 TRP A CA 1
ATOM 727 C C . TRP A 1 88 ? 4.041 4.564 5.013 1.00 97.06 88 TRP A C 1
ATOM 729 O O . TRP A 1 88 ? 3.010 4.127 5.525 1.00 97.06 88 TRP A O 1
ATOM 739 N N . ARG A 1 89 ? 4.066 4.962 3.731 1.00 97.94 89 ARG A N 1
ATOM 740 C CA . ARG A 1 89 ? 2.822 5.112 2.950 1.00 97.94 89 ARG A CA 1
ATOM 741 C C . ARG A 1 89 ? 2.118 3.788 2.686 1.00 97.94 89 ARG A C 1
ATOM 743 O O . ARG A 1 89 ? 0.893 3.763 2.666 1.00 97.94 89 ARG A O 1
ATOM 750 N N . THR A 1 90 ? 2.858 2.694 2.492 1.00 98.12 90 THR A N 1
ATOM 751 C CA . THR A 1 90 ? 2.241 1.363 2.352 1.00 98.12 90 THR A CA 1
ATOM 752 C C . THR A 1 90 ? 1.458 0.995 3.603 1.00 98.12 90 THR A C 1
ATOM 754 O O . THR A 1 90 ? 0.320 0.550 3.492 1.00 98.12 90 THR A O 1
ATOM 757 N N . ASN A 1 91 ? 2.048 1.198 4.783 1.00 98.38 91 ASN A N 1
ATOM 758 C CA . ASN A 1 91 ? 1.409 0.853 6.048 1.00 98.38 91 ASN A CA 1
ATOM 759 C C . ASN A 1 91 ? 0.161 1.705 6.280 1.00 98.38 91 ASN A C 1
ATOM 761 O O . ASN A 1 91 ? -0.880 1.172 6.646 1.00 98.38 91 ASN A O 1
ATOM 765 N N . ASP A 1 92 ? 0.232 2.996 5.975 1.00 98.56 92 ASP A N 1
ATOM 766 C CA . ASP A 1 92 ? -0.920 3.891 6.001 1.00 98.56 92 ASP A CA 1
ATOM 767 C C . ASP A 1 92 ? -2.058 3.433 5.065 1.00 98.56 92 ASP A C 1
ATOM 769 O O . ASP A 1 92 ? -3.165 3.147 5.520 1.00 98.56 92 ASP A O 1
ATOM 773 N N . GLU A 1 93 ? -1.789 3.273 3.767 1.00 98.56 93 GLU A N 1
ATOM 774 C CA . GLU A 1 93 ? -2.796 2.884 2.767 1.00 98.56 93 GLU A CA 1
ATOM 775 C C . GLU A 1 93 ? -3.394 1.489 3.035 1.00 98.56 93 GLU A C 1
ATOM 777 O O . GLU A 1 93 ? -4.610 1.289 2.921 1.00 98.56 93 GLU A O 1
ATOM 782 N N . LEU A 1 94 ? -2.557 0.521 3.424 1.00 98.81 94 LEU A N 1
ATOM 783 C CA . LEU A 1 94 ? -2.989 -0.839 3.745 1.00 98.81 94 LEU A CA 1
ATOM 784 C C . LEU A 1 94 ? -3.777 -0.887 5.056 1.00 98.81 94 LEU A C 1
ATOM 786 O O . LEU A 1 94 ? -4.763 -1.620 5.122 1.00 98.81 94 LEU A O 1
ATOM 790 N N . SER A 1 95 ? -3.407 -0.084 6.065 1.00 98.75 95 SER A N 1
ATOM 791 C CA . SER A 1 95 ? -4.173 0.004 7.314 1.00 98.75 95 SER A CA 1
ATOM 792 C C . SER A 1 95 ? -5.633 0.345 7.029 1.00 98.75 95 SER A C 1
ATOM 794 O O . SER A 1 95 ? -6.532 -0.362 7.479 1.00 98.75 95 SER A O 1
ATOM 796 N N . ILE A 1 96 ? -5.883 1.343 6.177 1.00 98.69 96 ILE A N 1
ATOM 797 C CA . ILE A 1 96 ? -7.240 1.758 5.815 1.00 98.69 96 ILE A CA 1
ATOM 798 C C . ILE A 1 96 ? -7.995 0.600 5.154 1.00 98.69 96 ILE A C 1
ATOM 800 O O . ILE A 1 96 ? -9.154 0.360 5.478 1.00 98.69 96 ILE A O 1
ATOM 804 N N . CYS A 1 97 ? -7.350 -0.162 4.268 1.00 98.81 97 CYS A N 1
ATOM 805 C CA . CYS A 1 97 ? -7.982 -1.343 3.679 1.00 98.81 97 CYS A CA 1
ATOM 806 C C . CYS A 1 97 ? -8.326 -2.395 4.746 1.00 98.81 97 CYS A C 1
ATOM 808 O O . CYS A 1 97 ? -9.427 -2.940 4.714 1.00 98.81 97 CYS A O 1
ATOM 810 N N . TYR A 1 98 ? -7.435 -2.635 5.717 1.00 98.81 98 TYR A N 1
ATOM 811 C CA . TYR A 1 98 ? -7.701 -3.537 6.841 1.00 98.81 98 TYR A CA 1
ATOM 812 C C . TYR A 1 98 ? -8.878 -3.099 7.707 1.00 98.81 98 TYR A C 1
ATOM 814 O O . TYR A 1 98 ? -9.666 -3.955 8.110 1.00 98.81 98 TYR A O 1
ATOM 822 N N . TYR A 1 99 ? -9.044 -1.794 7.932 1.00 98.69 99 TYR A N 1
ATOM 823 C CA . TYR A 1 99 ? -10.205 -1.259 8.639 1.00 98.69 99 TYR A CA 1
ATOM 824 C C . TYR A 1 99 ? -11.512 -1.711 7.980 1.00 98.69 99 TYR A C 1
ATOM 826 O O . TYR A 1 99 ? -12.368 -2.314 8.623 1.00 98.69 99 TYR A O 1
ATOM 834 N N . TYR A 1 100 ? -11.644 -1.489 6.672 1.00 98.56 100 TYR A N 1
ATOM 835 C CA . TYR A 1 100 ? -12.889 -1.769 5.959 1.00 98.56 100 TYR A CA 1
ATOM 836 C C . TYR A 1 100 ? -13.179 -3.259 5.743 1.00 98.56 100 TYR A C 1
ATOM 838 O O . TYR A 1 100 ? -14.324 -3.612 5.471 1.00 98.56 100 TYR A O 1
ATOM 846 N N . VAL A 1 101 ? -12.186 -4.141 5.888 1.00 98.44 101 VAL A N 1
ATOM 847 C CA . VAL A 1 101 ? -12.405 -5.601 5.872 1.00 98.44 101 VAL A CA 1
ATOM 848 C C . VAL A 1 101 ? -12.510 -6.208 7.278 1.00 98.44 101 VAL A C 1
ATOM 850 O O . VAL A 1 101 ? -12.496 -7.428 7.417 1.00 98.44 101 VAL A O 1
ATOM 853 N N . GLY A 1 102 ? -12.593 -5.379 8.326 1.00 98.06 102 GLY A N 1
ATOM 854 C CA . GLY A 1 102 ? -12.782 -5.825 9.711 1.00 98.06 102 GLY A CA 1
ATOM 855 C C . GLY A 1 102 ? -11.530 -6.384 10.39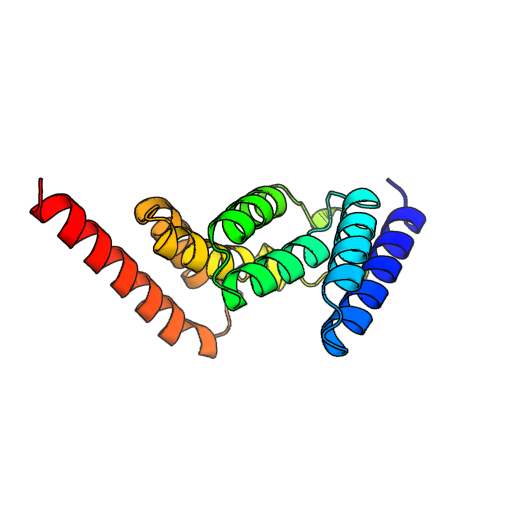3 1.00 98.06 102 GLY A C 1
ATOM 856 O O . GLY A 1 102 ? -11.615 -6.950 11.480 1.00 98.06 102 GLY A O 1
ATOM 857 N N . ARG A 1 103 ? -10.346 -6.231 9.790 1.00 98.31 103 ARG A N 1
ATOM 858 C CA . ARG A 1 103 ? -9.062 -6.703 10.341 1.00 98.31 103 ARG A CA 1
ATOM 859 C C . ARG A 1 103 ? -8.433 -5.621 11.217 1.00 98.31 103 ARG A C 1
ATOM 861 O O . ARG A 1 103 ? -7.343 -5.125 10.941 1.00 98.31 103 ARG A O 1
ATOM 868 N N . PHE A 1 104 ? -9.159 -5.208 12.257 1.00 98.38 104 PHE A N 1
ATOM 869 C CA . PHE A 1 104 ? -8.862 -3.976 12.993 1.00 98.38 104 PHE A CA 1
ATOM 870 C C . PHE A 1 104 ? -7.504 -3.979 13.695 1.00 98.38 104 PHE A C 1
ATOM 872 O O . PHE A 1 104 ? -6.787 -2.989 13.593 1.00 98.38 104 PHE A O 1
ATOM 879 N N . GLN A 1 105 ? -7.125 -5.074 14.362 1.00 98.31 105 GLN A N 1
ATOM 880 C CA . GLN A 1 105 ? -5.838 -5.137 15.065 1.00 98.31 105 GLN A CA 1
ATOM 881 C C . GLN A 1 105 ? -4.660 -5.016 14.089 1.00 98.31 105 GLN A C 1
ATOM 883 O O . GLN A 1 105 ? -3.748 -4.228 14.308 1.00 98.31 105 GLN A O 1
ATOM 888 N N . GLU A 1 106 ? -4.719 -5.725 12.962 1.00 98.44 106 GLU A N 1
ATOM 889 C CA . GLU A 1 106 ? -3.671 -5.671 11.938 1.00 98.44 106 GLU A CA 1
ATOM 890 C C . GLU A 1 106 ? -3.585 -4.285 11.286 1.00 98.44 106 GLU A C 1
ATOM 892 O O . GLU A 1 106 ? -2.496 -3.783 11.011 1.00 98.44 106 GLU A O 1
ATOM 897 N N . GLY A 1 107 ? -4.732 -3.638 11.062 1.00 98.62 107 GLY A N 1
ATOM 898 C CA . GLY A 1 107 ? -4.779 -2.254 10.598 1.00 98.62 107 GLY A CA 1
ATOM 899 C C . GLY A 1 107 ? -4.175 -1.275 11.605 1.00 98.62 107 GLY A C 1
ATOM 900 O O . GLY A 1 107 ? -3.373 -0.427 11.216 1.00 98.62 107 GLY A O 1
ATOM 901 N N . LEU A 1 108 ? -4.493 -1.428 12.892 1.00 98.69 108 LEU A N 1
ATOM 902 C CA . LEU A 1 108 ? -3.954 -0.602 13.971 1.00 98.69 108 LEU A CA 1
ATOM 903 C C . LEU A 1 108 ? -2.428 -0.711 14.064 1.00 98.69 108 LEU A C 1
ATOM 905 O O . LEU A 1 108 ? -1.746 0.308 14.185 1.00 98.69 108 LEU A O 1
ATOM 909 N N . ASP A 1 109 ? -1.884 -1.923 13.964 1.00 98.62 109 ASP A N 1
ATOM 910 C CA . ASP A 1 109 ? -0.439 -2.158 14.014 1.00 98.62 109 ASP A CA 1
ATOM 911 C C . ASP A 1 109 ? 0.282 -1.422 12.869 1.00 98.62 109 ASP A C 1
ATOM 913 O O . ASP A 1 109 ? 1.296 -0.750 13.086 1.00 98.62 109 ASP A O 1
ATOM 917 N N . LEU A 1 110 ? -0.278 -1.467 11.653 1.00 98.69 110 LEU A N 1
ATOM 918 C CA . LEU A 1 110 ? 0.265 -0.737 10.505 1.00 98.69 110 LEU A CA 1
ATOM 919 C C . LEU A 1 110 ? 0.114 0.781 10.638 1.00 98.69 110 LEU A C 1
ATOM 921 O O . LEU A 1 110 ? 1.062 1.512 10.346 1.00 98.69 110 LEU A O 1
ATOM 925 N N . ALA A 1 111 ? -1.036 1.268 11.105 1.00 98.56 111 ALA A N 1
ATOM 926 C CA . ALA A 1 111 ? -1.258 2.696 11.310 1.00 98.56 111 ALA A CA 1
ATOM 927 C C . ALA A 1 111 ? -0.279 3.275 12.348 1.00 98.56 111 ALA A C 1
ATOM 929 O O . ALA A 1 111 ? 0.315 4.331 12.120 1.00 98.56 111 ALA A O 1
ATOM 930 N N . ASN A 1 112 ? -0.036 2.550 13.445 1.00 98.62 112 ASN A N 1
ATOM 931 C CA . ASN A 1 112 ? 0.978 2.908 14.438 1.00 98.62 112 ASN A CA 1
ATOM 932 C C . ASN A 1 112 ? 2.388 2.885 13.846 1.00 98.62 112 ASN A C 1
ATOM 934 O O . ASN A 1 112 ? 3.154 3.822 14.056 1.00 98.62 112 ASN A O 1
ATOM 938 N N . SER A 1 113 ? 2.725 1.862 13.054 1.00 98.38 113 SER A N 1
ATOM 939 C CA . SER A 1 113 ? 4.015 1.803 12.361 1.00 98.38 113 SER A CA 1
ATOM 940 C C . SER A 1 113 ? 4.236 3.017 11.448 1.00 98.38 113 SER A C 1
ATOM 942 O O . SER A 1 113 ? 5.313 3.615 11.483 1.00 98.38 113 SER A O 1
ATOM 944 N N . ALA A 1 114 ? 3.219 3.431 10.684 1.00 98.25 114 ALA A N 1
ATOM 945 C CA . ALA A 1 114 ? 3.286 4.634 9.857 1.00 98.25 114 ALA A CA 1
ATOM 946 C C . ALA A 1 114 ? 3.433 5.912 10.703 1.00 98.25 114 ALA A C 1
ATOM 948 O O . ALA A 1 114 ? 4.243 6.774 10.368 1.00 98.25 114 ALA A O 1
ATOM 949 N N . LEU A 1 115 ? 2.706 6.036 11.819 1.00 98.44 115 LEU A N 1
ATOM 950 C CA . LEU A 1 115 ? 2.800 7.193 12.717 1.00 98.44 115 LEU A CA 1
ATOM 951 C C . LEU A 1 115 ? 4.181 7.310 13.386 1.00 98.44 115 LEU A C 1
ATOM 953 O O . LEU A 1 115 ? 4.692 8.416 13.549 1.00 98.44 115 LEU A O 1
ATOM 957 N N . SER A 1 116 ? 4.773 6.184 13.783 1.00 98.00 116 SER A N 1
ATOM 958 C CA . SER A 1 116 ? 6.065 6.129 14.474 1.00 98.00 116 SER A CA 1
ATOM 959 C C . SER A 1 116 ? 7.274 6.213 13.539 1.00 98.00 116 SER A C 1
ATOM 961 O O . SER A 1 116 ? 8.397 6.345 14.025 1.00 98.00 116 SER A O 1
ATOM 963 N N . CYS A 1 117 ? 7.082 6.129 12.220 1.00 97.44 117 CYS A N 1
ATOM 964 C CA . CYS A 1 117 ? 8.170 6.248 11.255 1.00 97.44 117 CYS A CA 1
ATOM 965 C C . CYS A 1 117 ? 8.763 7.676 11.289 1.00 97.44 117 CYS A C 1
ATOM 967 O O . CYS A 1 117 ? 8.043 8.641 11.023 1.00 97.44 117 CYS A O 1
ATOM 969 N N . PRO A 1 118 ? 10.074 7.850 11.567 1.00 96.81 118 PRO A N 1
ATOM 970 C CA . PRO A 1 118 ? 10.699 9.176 11.651 1.00 96.81 118 PRO A CA 1
ATOM 971 C C . PRO A 1 118 ? 10.615 10.005 10.363 1.00 96.81 118 PRO A C 1
ATOM 973 O O . PRO A 1 118 ? 10.720 11.228 10.403 1.00 96.81 118 PRO A O 1
ATOM 976 N N . GLN A 1 119 ? 10.456 9.341 9.217 1.00 96.50 119 GLN A N 1
ATOM 977 C CA . GLN A 1 119 ? 10.347 9.957 7.896 1.00 96.50 119 GLN A CA 1
ATOM 978 C C . GLN A 1 119 ? 8.904 10.332 7.525 1.00 96.50 119 GLN A C 1
ATOM 980 O O . GLN A 1 119 ? 8.686 10.907 6.456 1.00 96.50 119 GLN A O 1
ATOM 985 N N . THR A 1 120 ? 7.922 10.029 8.377 1.00 97.81 120 THR A N 1
ATOM 986 C CA . THR A 1 120 ? 6.539 10.460 8.168 1.00 97.81 120 THR A CA 1
ATOM 987 C C . THR A 1 120 ? 6.442 11.982 8.308 1.00 97.81 120 THR A C 1
ATOM 989 O O . THR A 1 120 ? 6.817 12.528 9.350 1.00 97.81 120 THR A O 1
ATOM 992 N N . PRO A 1 121 ? 5.933 12.701 7.290 1.00 97.81 121 PRO A N 1
ATOM 993 C CA . PRO A 1 121 ? 5.827 14.154 7.348 1.00 97.81 121 PRO A CA 1
ATOM 994 C C . PRO A 1 121 ? 4.905 14.622 8.478 1.00 97.81 121 PRO A C 1
ATOM 996 O O . PRO A 1 121 ? 3.838 14.052 8.707 1.00 97.81 121 PRO A O 1
ATOM 999 N N . SER A 1 122 ? 5.267 15.724 9.139 1.00 97.00 122 SER A N 1
ATOM 1000 C CA . SER A 1 122 ? 4.495 16.278 10.263 1.00 97.00 122 SER A CA 1
ATOM 1001 C C . SER A 1 122 ? 3.036 16.595 9.906 1.00 97.00 122 SER A C 1
ATOM 1003 O O . SER A 1 122 ? 2.152 16.409 10.742 1.00 97.00 122 SER A O 1
ATOM 1005 N N . GLY A 1 123 ? 2.777 17.009 8.659 1.00 97.56 123 GLY A N 1
ATOM 1006 C CA . GLY A 1 123 ? 1.432 17.279 8.138 1.00 97.56 123 GLY A CA 1
ATOM 1007 C C . GLY A 1 123 ? 0.515 16.051 8.075 1.00 97.56 123 GLY A C 1
ATOM 1008 O O . GLY A 1 123 ? -0.702 16.199 8.116 1.00 97.56 123 GLY A O 1
ATOM 1009 N N . GLU A 1 124 ? 1.077 14.842 8.049 1.00 98.00 124 GLU A N 1
ATOM 1010 C CA . GLU A 1 124 ? 0.317 13.587 8.001 1.00 98.00 124 GLU A CA 1
ATOM 1011 C C . GLU A 1 124 ? -0.024 13.065 9.409 1.00 98.00 124 GLU A C 1
ATOM 1013 O O . GLU A 1 124 ? -0.940 12.262 9.578 1.00 98.00 124 GLU A O 1
ATOM 1018 N N . LEU A 1 125 ? 0.669 13.530 10.456 1.00 97.62 125 LEU A N 1
ATOM 1019 C CA . LEU A 1 125 ? 0.548 12.959 11.805 1.00 97.62 125 LEU A CA 1
ATOM 1020 C C . LEU A 1 125 ? -0.849 13.133 12.409 1.00 97.62 125 LEU A C 1
ATOM 1022 O O . LEU A 1 125 ? -1.307 12.266 13.150 1.00 97.62 125 LEU A O 1
ATOM 1026 N N . THR A 1 126 ? -1.532 14.245 12.126 1.00 98.12 126 THR A N 1
ATOM 1027 C CA . THR A 1 126 ? -2.878 14.495 12.666 1.00 98.12 126 THR A CA 1
ATOM 1028 C C . THR A 1 126 ? -3.873 13.464 12.144 1.00 98.12 126 THR A C 1
ATOM 1030 O O . THR A 1 126 ? -4.487 12.765 12.946 1.00 98.12 126 THR A O 1
ATOM 1033 N N . ARG A 1 127 ? -3.962 13.287 10.819 1.00 97.81 127 ARG A N 1
ATOM 1034 C CA . ARG A 1 127 ? -4.888 12.315 10.221 1.00 97.81 127 ARG A CA 1
ATOM 1035 C C . ARG A 1 127 ? -4.524 10.859 10.535 1.00 97.81 127 ARG A C 1
ATOM 1037 O O . ARG A 1 127 ? -5.407 10.022 10.658 1.00 97.81 127 ARG A O 1
ATOM 1044 N N . LEU A 1 128 ? -3.239 10.536 10.723 1.00 98.06 128 LEU A N 1
ATOM 1045 C CA . LEU A 1 128 ? -2.816 9.196 11.147 1.00 98.06 128 LEU A CA 1
ATOM 1046 C C . LEU A 1 128 ? -3.299 8.884 12.570 1.00 98.06 128 LEU A C 1
ATOM 1048 O O . LEU A 1 128 ? -3.793 7.789 12.825 1.00 98.06 128 LEU A O 1
ATOM 1052 N N . ARG A 1 129 ? -3.226 9.859 13.488 1.00 98.44 129 ARG A N 1
ATOM 1053 C CA . ARG A 1 129 ? -3.799 9.715 14.837 1.00 98.44 129 ARG A CA 1
ATOM 1054 C C . ARG A 1 129 ? -5.319 9.575 14.808 1.00 98.44 129 ARG A C 1
ATOM 1056 O O . ARG A 1 129 ? -5.870 8.864 15.639 1.00 98.44 129 ARG A O 1
ATOM 1063 N N . GLU A 1 130 ? -5.997 10.244 13.880 1.00 98.12 130 GLU A N 1
ATOM 1064 C CA . GLU A 1 130 ? -7.441 10.072 13.679 1.00 98.12 130 GLU A CA 1
ATOM 1065 C C . GLU A 1 130 ? -7.778 8.660 13.191 1.00 98.12 130 GLU A C 1
ATOM 1067 O O . GLU A 1 130 ? -8.636 8.015 13.789 1.00 98.12 130 GLU A O 1
ATOM 1072 N N . ASN A 1 131 ? -7.044 8.137 12.202 1.00 97.25 131 ASN A N 1
ATOM 1073 C CA . ASN A 1 131 ? -7.197 6.751 11.750 1.00 97.25 131 ASN A CA 1
ATOM 1074 C C . ASN A 1 131 ? -7.016 5.757 12.913 1.00 97.25 131 ASN A C 1
ATOM 1076 O O . ASN A 1 131 ? -7.819 4.840 13.063 1.00 97.25 131 ASN A O 1
ATOM 1080 N N . ILE A 1 132 ? -6.001 5.954 13.764 1.00 98.62 132 ILE A N 1
ATOM 1081 C CA . ILE A 1 132 ? -5.754 5.113 14.951 1.00 98.62 132 ILE A CA 1
ATOM 1082 C C . ILE A 1 132 ? -6.961 5.099 15.895 1.00 98.62 132 ILE A C 1
ATOM 1084 O O . ILE A 1 132 ? -7.373 4.025 16.328 1.00 98.62 132 ILE A O 1
ATOM 1088 N N . LYS A 1 133 ? -7.581 6.256 16.161 1.00 98.44 133 LYS A N 1
ATOM 1089 C CA . LYS A 1 133 ? -8.790 6.321 16.998 1.00 98.44 133 LYS A CA 1
ATOM 1090 C C . LYS A 1 133 ? -9.934 5.494 16.418 1.00 98.44 133 LYS A C 1
ATOM 1092 O O . LYS A 1 133 ? -10.600 4.787 17.166 1.00 98.44 133 LYS A O 1
ATOM 1097 N N . TRP A 1 134 ? -10.134 5.528 15.096 1.00 98.25 134 TRP A N 1
ATOM 1098 C CA . TRP A 1 134 ? -11.159 4.698 14.453 1.00 98.25 134 TRP A CA 1
ATOM 1099 C C . TRP A 1 134 ? -10.930 3.208 14.720 1.00 98.25 134 TRP A C 1
ATOM 1101 O O . TRP A 1 134 ? -11.879 2.495 15.041 1.00 98.25 134 TRP A O 1
ATOM 1111 N N . PHE A 1 135 ? -9.681 2.735 14.653 1.00 98.44 135 PHE A N 1
ATOM 1112 C CA . PHE A 1 135 ? -9.357 1.351 15.006 1.00 98.44 135 PHE A CA 1
ATOM 1113 C C . PHE A 1 135 ? -9.619 1.038 16.480 1.00 98.44 135 PHE A C 1
ATOM 1115 O O . PHE A 1 135 ? -10.236 0.018 16.779 1.00 98.44 135 PHE A O 1
ATOM 1122 N N . GLU A 1 136 ? -9.168 1.896 17.398 1.00 98.00 136 GLU A N 1
ATOM 1123 C CA . GLU A 1 136 ? -9.381 1.703 18.838 1.00 98.00 136 GLU A CA 1
ATOM 1124 C C . GLU A 1 136 ? -10.873 1.598 19.177 1.00 98.00 136 GLU A C 1
ATOM 1126 O O . GLU A 1 136 ? -11.277 0.741 19.967 1.00 98.00 136 GLU A O 1
ATOM 1131 N N . ASP A 1 137 ? -11.698 2.438 18.555 1.00 97.88 137 ASP A N 1
ATOM 1132 C CA . ASP A 1 137 ? -13.144 2.427 18.740 1.00 97.88 137 ASP A CA 1
ATOM 1133 C C . ASP A 1 137 ? -13.783 1.161 18.148 1.00 97.88 137 ASP A C 1
ATOM 1135 O O . ASP A 1 137 ? -14.610 0.531 18.812 1.00 97.88 137 ASP A O 1
ATOM 1139 N N . ALA A 1 138 ? -13.367 0.731 16.952 1.00 97.38 138 ALA A N 1
ATOM 1140 C CA . ALA A 1 138 ? -13.859 -0.498 16.324 1.00 97.38 138 ALA A CA 1
ATOM 1141 C C . ALA A 1 138 ? -13.511 -1.762 17.138 1.00 97.38 138 ALA A C 1
ATOM 1143 O O . ALA A 1 138 ? -14.347 -2.657 17.300 1.00 97.38 138 ALA A O 1
ATOM 1144 N N . ILE A 1 139 ? -12.305 -1.825 17.715 1.00 97.31 139 ILE A N 1
ATOM 1145 C CA . ILE A 1 139 ? -11.873 -2.936 18.578 1.00 97.31 139 ILE A CA 1
ATOM 1146 C C . ILE A 1 139 ? -12.709 -2.977 19.862 1.00 97.31 139 ILE A C 1
ATOM 1148 O O . ILE A 1 139 ? -13.222 -4.037 20.228 1.00 97.31 139 ILE A O 1
ATOM 1152 N N . LYS A 1 140 ? -12.910 -1.829 20.526 1.00 95.94 140 LYS A N 1
ATOM 1153 C CA . LYS A 1 140 ? -13.754 -1.740 21.733 1.00 95.94 140 LYS A CA 1
ATOM 1154 C C . LYS A 1 140 ? -15.183 -2.202 21.463 1.00 95.94 140 LYS A C 1
ATOM 1156 O O . LYS A 1 140 ? -15.741 -2.942 22.267 1.00 95.94 140 LYS A O 1
ATOM 1161 N N . GLN A 1 141 ? -15.765 -1.790 20.338 1.00 93.00 141 GLN A N 1
ATOM 1162 C CA . GLN A 1 141 ? -17.120 -2.190 1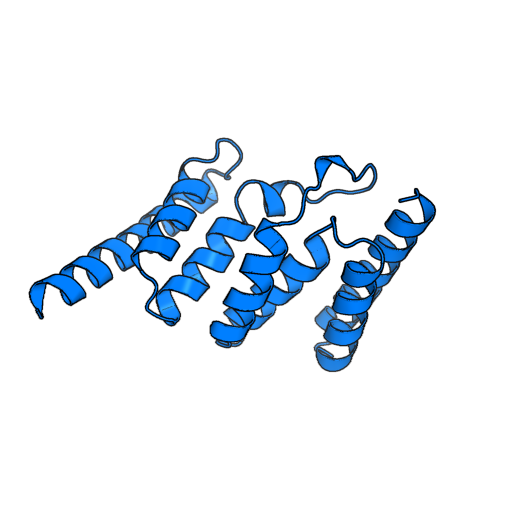9.952 1.00 93.00 141 GLN A CA 1
ATOM 1163 C C . GLN A 1 141 ? -17.221 -3.696 19.693 1.00 93.00 141 GLN A C 1
ATOM 1165 O O . GLN A 1 141 ? -18.188 -4.322 20.116 1.00 93.00 141 GLN A O 1
ATOM 1170 N N . THR A 1 142 ? -16.205 -4.291 19.064 1.00 90.06 142 THR A N 1
ATOM 1171 C CA . THR A 1 142 ? -16.174 -5.736 18.788 1.00 90.06 142 THR A CA 1
ATOM 1172 C C . THR A 1 142 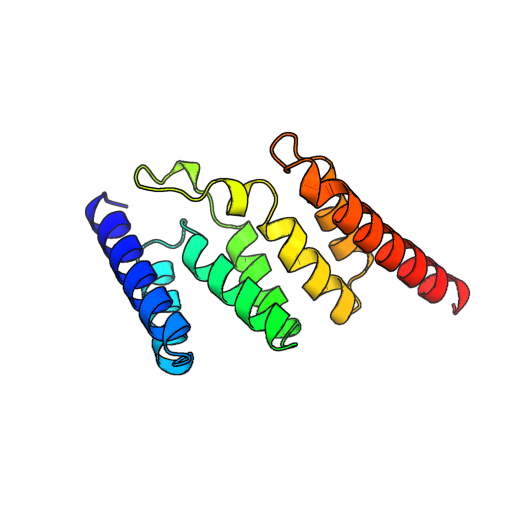? -16.079 -6.555 20.083 1.00 90.06 142 THR A C 1
ATOM 1174 O O . THR A 1 142 ? -16.792 -7.543 20.243 1.00 90.06 142 THR A O 1
ATOM 1177 N N . HIS A 1 143 ? -15.248 -6.127 21.040 1.00 80.06 143 HIS A N 1
ATOM 1178 C CA . HIS A 1 143 ? -15.071 -6.831 22.318 1.00 80.06 143 HIS A CA 1
ATOM 1179 C C . HIS A 1 143 ? -16.196 -6.574 23.329 1.00 80.06 143 HIS A C 1
ATOM 1181 O O . HIS A 1 143 ? -16.456 -7.428 24.165 1.00 80.06 143 HIS A O 1
ATOM 1187 N N . GLY A 1 144 ? -16.868 -5.420 23.272 1.00 67.12 144 GLY A N 1
ATOM 1188 C CA . GLY A 1 144 ? -18.019 -5.115 24.132 1.00 67.12 144 GLY A CA 1
ATOM 1189 C C . GLY A 1 144 ? -19.331 -5.777 23.693 1.00 67.12 144 GLY A C 1
ATOM 1190 O O . GLY A 1 144 ? -20.300 -5.748 24.445 1.00 67.12 144 GLY A O 1
ATOM 1191 N N . ALA A 1 145 ? -19.373 -6.345 22.484 1.00 59.84 145 ALA A N 1
ATOM 1192 C CA . ALA A 1 145 ? -20.522 -7.063 21.928 1.00 59.84 145 ALA A CA 1
ATOM 1193 C C . ALA A 1 145 ? -20.419 -8.598 22.066 1.00 59.84 145 ALA A C 1
ATOM 1195 O O . ALA A 1 145 ? -21.294 -9.306 21.567 1.00 59.84 145 ALA A O 1
ATOM 1196 N N . SER A 1 146 ? -19.349 -9.095 22.702 1.00 51.03 146 SER A N 1
ATOM 1197 C CA . SER A 1 146 ? -19.082 -10.517 22.984 1.00 51.03 146 SER A CA 1
ATOM 1198 C C . SER A 1 146 ? -19.370 -10.842 24.446 1.00 51.03 146 SER A C 1
ATOM 1200 O O . SER A 1 146 ? -19.886 -11.951 24.705 1.00 51.03 146 SER A O 1
#

Sequence (146 aa):
KTIWEEEASVAYLRVARIYASQKNFDKALTYYWKSYNKYPSRGEALFDLLHHYRKAGEYNSGVAVGQLLQKCDPQKSVLFTENEIYLWRTNDELSICYYYVGRFQEGLDLANSALSCPQTPSGELTRLRENIKWFEDAIKQTHGAS

Foldseek 3Di:
DDPVLLVQLVVLQVVLVVCVVVVNNVSSLVSLVVSCVSPVLALPSLLVVLQVCLVVVVLVSNLVSLVSSQNHDCVPPDPDHPVLCNQASSLQSNLSSCLSVLVLVSSLVSLVSNLPRPPNDPVCNVVSVVSNVSSVVSVCVVVVVD

InterPro domains:
  IPR011990 Tetratricopeptide-like helical domain superfamily [G3DSA:1.25.40.10] (5-145)
  IPR011990 Tetratricopeptide-like helical domain superfamily [SSF48452] (9-117)
  IPR019734 Tetratricopeptide repeat [PS50005] (9-42)

Radius of gyration: 16.26 Å; chains: 1; bounding box: 41×28×44 Å

Secondary structure (DSSP, 8-state):
--HHHHHHHHHHHHHHHHHHHTT-HHHHHHHHHHHHHH-TT--HHHHHHHHHHHHHT-HHHHHHHHHHHTT--GGG--S---HHIIIIIHHHHHHHHHHHTT-HHHHHHHHHHHHH-TTS-GGGHHHHHHHHHHHHHHHHHHHHT-

pLDDT: mean 94.15, std 8.93, range [51.03, 98.81]

Organism: NCBI:txid589873